Protein AF-A0A6L5ZJD7-F1 (afdb_monomer_lite)

Sequence (108 aa):
MEEAINNAVTHGRASSAFITVDSTSAAGIHIAALDNGRGLPPEVVPGFGLRDIEAVSEEWKLSSGPGHGALLSVTLSYLPSVTEAPIVERAAKWESWFRKVRSPVETS

Foldseek 3Di:
DVVVVVCCVPVQVFPDKDWDWDPPDLWWIKIKIKTLGQADDPDDDDDPVNVVLVVQFPDWDWDQDPNNIIMIMTTGTPDPPPPPDPPVPVVVVVVVVVVVVPDDPPDD

Radius of gyration: 22.51 Å; chains: 1; bounding box: 75×32×32 Å

pLDDT: mean 80.4, std 16.11, range [47.41, 95.88]

Secondary structure (DSSP, 8-state):
-HHHHHHHHHTT--S-EEEEEEEEETTEEEEEEEE-SS---SS----HHHHHHHHH-SEEEEEEPGGG-EEEEEEEE-PPP---S-THHHHHHHHHHHHHHSS-----

Structure (mmCIF, N/CA/C/O backbone):
data_AF-A0A6L5ZJD7-F1
#
_entry.id   AF-A0A6L5ZJD7-F1
#
loop_
_atom_site.group_PDB
_atom_site.id
_atom_site.type_symbol
_atom_site.label_atom_id
_atom_site.label_alt_id
_atom_site.label_comp_id
_atom_site.label_asym_id
_atom_site.label_entity_id
_atom_site.label_seq_id
_atom_site.pdbx_PDB_ins_code
_atom_site.Cartn_x
_atom_site.Cartn_y
_atom_site.Cartn_z
_atom_site.occupancy
_atom_site.B_iso_or_equiv
_atom_site.auth_seq_id
_atom_site.auth_comp_id
_atom_site.auth_asym_id
_atom_site.auth_atom_id
_atom_site.pdbx_PDB_model_num
ATOM 1 N N . MET A 1 1 ? -6.380 3.518 -1.542 1.00 85.25 1 MET A N 1
ATOM 2 C CA . MET A 1 1 ? -5.938 2.279 -2.228 1.00 85.25 1 MET A CA 1
ATOM 3 C C . MET A 1 1 ? -5.840 2.437 -3.732 1.00 85.25 1 MET A C 1
ATOM 5 O O . MET A 1 1 ? -4.850 1.982 -4.281 1.00 85.25 1 MET A O 1
ATOM 9 N N . GLU A 1 2 ? -6.788 3.107 -4.390 1.00 89.00 2 GLU A N 1
ATOM 10 C CA . GLU A 1 2 ? -6.683 3.437 -5.823 1.00 89.00 2 GLU A CA 1
ATOM 11 C C . GLU A 1 2 ? -5.336 4.081 -6.186 1.00 89.00 2 GLU A C 1
ATOM 13 O O . GLU A 1 2 ? -4.641 3.605 -7.076 1.00 89.00 2 GLU A O 1
ATOM 18 N N . GLU A 1 3 ? -4.898 5.068 -5.403 1.00 87.88 3 GLU A N 1
ATOM 19 C CA . GLU A 1 3 ? -3.595 5.713 -5.589 1.00 87.88 3 GLU A CA 1
ATOM 20 C C . GLU A 1 3 ? -2.408 4.737 -5.512 1.00 87.88 3 GLU A C 1
ATOM 22 O O . GLU A 1 3 ? -1.462 4.835 -6.287 1.00 87.88 3 GLU A O 1
ATOM 27 N N . ALA A 1 4 ? -2.455 3.756 -4.607 1.00 87.56 4 ALA A N 1
ATOM 28 C CA . ALA A 1 4 ? -1.393 2.758 -4.484 1.00 87.56 4 ALA A CA 1
ATOM 29 C C . ALA A 1 4 ? -1.303 1.884 -5.745 1.00 87.56 4 ALA A C 1
ATOM 31 O O . ALA A 1 4 ? -0.209 1.602 -6.227 1.00 87.56 4 ALA A O 1
ATOM 32 N N . ILE A 1 5 ? -2.453 1.520 -6.320 1.00 90.44 5 ILE A N 1
ATOM 33 C CA . ILE A 1 5 ? -2.532 0.772 -7.581 1.00 90.44 5 ILE A CA 1
ATOM 34 C C . ILE A 1 5 ? -2.011 1.632 -8.739 1.00 90.44 5 ILE A C 1
ATOM 36 O O . ILE A 1 5 ? -1.196 1.165 -9.535 1.00 90.44 5 ILE A O 1
ATOM 40 N N . ASN A 1 6 ? -2.426 2.899 -8.813 1.00 91.00 6 ASN A N 1
ATOM 41 C CA . ASN A 1 6 ? -1.959 3.827 -9.844 1.00 91.00 6 ASN A CA 1
ATOM 42 C C . ASN A 1 6 ? -0.442 4.019 -9.785 1.00 91.00 6 ASN A C 1
ATOM 44 O O . ASN A 1 6 ? 0.216 4.002 -10.829 1.00 91.00 6 ASN A O 1
ATOM 48 N N . ASN A 1 7 ? 0.123 4.128 -8.582 1.00 89.69 7 ASN A N 1
ATOM 49 C CA . ASN A 1 7 ? 1.563 4.240 -8.380 1.00 89.69 7 ASN A CA 1
ATOM 50 C C . ASN A 1 7 ? 2.300 2.955 -8.774 1.00 89.69 7 ASN A C 1
ATOM 52 O O . ASN A 1 7 ? 3.323 3.027 -9.462 1.00 89.69 7 ASN A O 1
ATOM 56 N N . ALA A 1 8 ? 1.754 1.784 -8.435 1.00 91.56 8 ALA A N 1
ATOM 57 C CA . ALA A 1 8 ? 2.306 0.496 -8.848 1.00 91.56 8 ALA A CA 1
ATOM 58 C C . ALA A 1 8 ? 2.371 0.365 -10.381 1.00 91.56 8 ALA A C 1
ATOM 60 O O . ALA A 1 8 ? 3.411 -0.004 -10.931 1.00 91.56 8 ALA A O 1
ATOM 61 N N . VAL A 1 9 ? 1.296 0.725 -11.091 1.00 92.31 9 VAL A N 1
ATOM 62 C CA . VAL A 1 9 ? 1.238 0.649 -12.562 1.00 92.31 9 VAL A CA 1
ATOM 63 C C . VAL A 1 9 ? 2.131 1.710 -13.210 1.00 92.31 9 VAL A C 1
ATOM 65 O O . VAL A 1 9 ? 2.969 1.391 -14.055 1.00 92.31 9 VAL A O 1
ATOM 68 N N . THR A 1 10 ? 1.981 2.972 -12.807 1.00 90.38 10 THR A N 1
ATOM 69 C CA . THR A 1 10 ? 2.594 4.116 -13.500 1.00 90.38 10 THR A CA 1
ATOM 70 C C . THR A 1 10 ? 4.081 4.241 -13.193 1.00 90.38 10 THR A C 1
ATOM 72 O O . THR A 1 10 ? 4.898 4.417 -14.100 1.00 90.38 10 THR A O 1
ATOM 75 N N . HIS A 1 11 ? 4.451 4.131 -11.917 1.00 88.00 11 HIS A N 1
ATOM 76 C CA . HIS A 1 11 ? 5.827 4.333 -11.462 1.00 88.00 11 HIS A CA 1
ATOM 77 C C . HIS A 1 11 ? 6.558 3.005 -11.286 1.00 88.00 11 HIS A C 1
ATOM 79 O O . HIS A 1 11 ? 7.676 2.841 -11.784 1.00 88.00 11 HIS A O 1
ATOM 85 N N . GLY A 1 12 ? 5.901 2.037 -10.646 1.00 88.31 12 GLY A N 1
ATOM 86 C CA . GLY A 1 12 ? 6.455 0.703 -10.427 1.00 88.31 12 GLY A CA 1
ATOM 87 C C . GLY A 1 12 ? 6.562 -0.129 -11.705 1.00 88.31 12 GLY A C 1
ATOM 88 O O . GLY A 1 12 ? 7.392 -1.034 -11.762 1.00 88.31 12 GLY A O 1
ATOM 89 N N . ARG A 1 13 ? 5.775 0.178 -12.749 1.00 93.88 13 ARG A N 1
ATOM 90 C CA . ARG A 1 13 ? 5.574 -0.695 -13.924 1.00 93.88 13 ARG A CA 1
ATOM 91 C C . ARG A 1 13 ? 5.174 -2.120 -13.527 1.00 93.88 13 ARG A C 1
ATOM 93 O O . ARG A 1 13 ? 5.585 -3.083 -14.174 1.00 93.88 13 ARG A O 1
ATOM 100 N N . ALA A 1 14 ? 4.420 -2.242 -12.440 1.00 94.19 14 ALA A N 1
ATOM 101 C CA . ALA A 1 14 ? 3.916 -3.513 -11.961 1.00 94.19 14 ALA A CA 1
ATOM 102 C C . ALA A 1 14 ? 2.943 -4.114 -12.981 1.00 94.19 14 ALA A C 1
ATOM 104 O O . ALA A 1 14 ? 2.138 -3.406 -13.589 1.00 94.19 14 ALA A O 1
ATOM 105 N N . SER A 1 15 ? 3.003 -5.434 -13.149 1.00 94.69 15 SER A N 1
ATOM 106 C CA . SER A 1 15 ? 2.020 -6.189 -13.935 1.00 94.69 15 SER A CA 1
ATOM 107 C C . SER A 1 15 ? 0.894 -6.747 -13.065 1.00 94.69 15 SER A C 1
ATOM 109 O O . SER A 1 15 ? -0.119 -7.206 -13.584 1.00 94.69 15 SER A O 1
ATOM 111 N N . SER A 1 16 ? 1.089 -6.758 -11.748 1.00 93.44 16 SER A N 1
ATOM 112 C CA . SER A 1 16 ? 0.131 -7.255 -10.768 1.00 93.44 16 SER A CA 1
ATOM 113 C C . SER A 1 16 ? 0.289 -6.521 -9.442 1.00 93.44 16 SER A C 1
ATOM 115 O O . SER A 1 16 ? 1.405 -6.186 -9.044 1.00 93.44 16 SER A O 1
ATOM 117 N N . ALA A 1 17 ? -0.825 -6.351 -8.740 1.00 93.19 17 ALA A N 1
ATOM 118 C CA . ALA A 1 17 ? -0.859 -5.908 -7.357 1.00 93.19 17 ALA A CA 1
ATOM 119 C C . ALA A 1 17 ? -1.792 -6.823 -6.556 1.00 93.19 17 ALA A C 1
ATOM 121 O O . ALA A 1 17 ? -2.836 -7.250 -7.050 1.00 93.19 17 ALA A O 1
ATOM 122 N N . PHE A 1 18 ? -1.404 -7.116 -5.324 1.00 94.31 18 PHE A N 1
ATOM 123 C CA . PHE A 1 18 ? -2.151 -7.897 -4.353 1.00 94.31 18 PHE A CA 1
ATOM 124 C C . PHE A 1 18 ? -2.610 -6.966 -3.246 1.00 94.31 18 PHE A C 1
ATOM 126 O O . PHE A 1 18 ? -1.811 -6.198 -2.711 1.00 94.31 18 PHE A O 1
ATOM 133 N N . ILE A 1 19 ? -3.894 -7.035 -2.913 1.00 94.69 19 ILE A N 1
ATOM 134 C CA . ILE A 1 19 ? -4.476 -6.253 -1.830 1.00 94.69 19 ILE A CA 1
ATOM 135 C C . ILE A 1 19 ? -5.011 -7.220 -0.791 1.00 94.69 19 ILE A C 1
ATOM 137 O O . ILE A 1 19 ? -5.831 -8.081 -1.109 1.00 94.69 19 ILE A O 1
ATOM 141 N N . THR A 1 20 ? -4.567 -7.035 0.444 1.00 94.38 20 THR A N 1
ATOM 142 C CA . THR A 1 20 ? -5.066 -7.765 1.603 1.00 94.38 20 THR A CA 1
ATOM 143 C C . THR A 1 20 ? -5.780 -6.787 2.518 1.00 94.38 20 THR A C 1
ATOM 145 O O . THR A 1 20 ? -5.307 -5.671 2.739 1.00 94.38 20 THR A O 1
ATOM 148 N N . VAL A 1 21 ? -6.935 -7.201 3.028 1.00 93.62 21 VAL A N 1
ATOM 149 C CA . VAL A 1 21 ? -7.695 -6.466 4.035 1.00 93.62 21 VAL A CA 1
ATOM 150 C C . VAL A 1 21 ? -7.953 -7.429 5.178 1.00 93.62 21 VAL A C 1
ATOM 152 O O . VAL A 1 21 ? -8.692 -8.397 5.012 1.00 93.62 21 VAL A O 1
ATOM 155 N N . ASP A 1 22 ? -7.347 -7.148 6.323 1.00 91.50 22 ASP A N 1
ATOM 156 C CA . ASP A 1 22 ? -7.442 -7.964 7.523 1.00 91.50 22 ASP A CA 1
ATOM 157 C C . ASP A 1 22 ? -8.073 -7.147 8.649 1.00 91.50 22 ASP A C 1
ATOM 159 O O . ASP A 1 22 ? -7.615 -6.061 9.001 1.00 91.50 22 ASP A O 1
ATOM 163 N N . SER A 1 23 ? -9.123 -7.680 9.265 1.00 85.81 23 SER A N 1
ATOM 164 C CA . SER A 1 23 ? -9.644 -7.145 10.524 1.00 85.81 23 SER A CA 1
ATOM 165 C C . SER A 1 23 ? -8.749 -7.653 11.655 1.00 85.81 23 SER A C 1
ATOM 167 O O . SER A 1 23 ? -8.982 -8.739 12.184 1.00 85.81 23 SER A O 1
ATOM 169 N N . THR A 1 24 ? -7.703 -6.906 12.011 1.00 65.62 24 THR A N 1
ATOM 170 C CA . THR A 1 24 ? -6.662 -7.389 12.938 1.00 65.62 24 THR A CA 1
ATOM 171 C C . THR A 1 24 ? -7.104 -7.470 14.401 1.00 65.62 24 THR A C 1
ATOM 173 O O . THR A 1 24 ? -6.404 -8.079 15.201 1.00 65.62 24 THR A O 1
ATOM 176 N N . SER A 1 25 ? -8.261 -6.917 14.778 1.00 60.66 25 SER A N 1
ATOM 177 C CA . SER A 1 25 ? -8.952 -7.131 16.064 1.00 60.66 25 SER A CA 1
ATOM 178 C C . SER A 1 25 ? -10.233 -6.279 16.099 1.00 60.66 25 SER A C 1
ATOM 180 O O . SER A 1 25 ? -10.615 -5.690 15.092 1.00 60.66 25 SER A O 1
ATOM 182 N N . ALA A 1 26 ? -10.870 -6.140 17.268 1.00 66.25 26 ALA A N 1
ATOM 183 C CA . ALA A 1 26 ? -11.926 -5.152 17.507 1.00 66.25 26 ALA A CA 1
ATOM 184 C C . ALA A 1 26 ? -11.464 -3.679 17.368 1.00 66.25 26 ALA A C 1
ATOM 186 O O . ALA A 1 26 ? -12.295 -2.785 17.492 1.00 66.25 26 ALA A O 1
ATOM 187 N N . ALA A 1 27 ? -10.169 -3.413 17.149 1.00 71.44 27 ALA A N 1
ATOM 188 C CA . ALA A 1 27 ? -9.599 -2.064 17.147 1.00 71.44 27 ALA A CA 1
ATOM 189 C C . ALA A 1 27 ? -9.525 -1.401 15.759 1.00 71.44 27 ALA A C 1
ATOM 191 O O . ALA A 1 27 ? -9.522 -0.174 15.679 1.00 71.44 27 ALA A O 1
ATOM 192 N N . GLY A 1 28 ? -9.510 -2.167 14.663 1.00 86.31 28 GLY A N 1
ATOM 193 C CA . GLY A 1 28 ? -9.406 -1.565 13.335 1.00 86.31 28 GLY A CA 1
ATOM 194 C C . GLY A 1 28 ? -9.293 -2.536 12.167 1.00 86.31 28 GLY A C 1
ATOM 195 O O . GLY A 1 28 ? -9.447 -3.752 12.304 1.00 86.31 28 GLY A O 1
ATOM 196 N N . ILE A 1 29 ? -9.008 -1.952 11.006 1.00 91.81 29 ILE A N 1
ATOM 197 C CA . ILE A 1 29 ? -8.764 -2.627 9.734 1.00 91.81 29 ILE A CA 1
ATOM 198 C C . ILE A 1 29 ? -7.305 -2.393 9.351 1.00 91.81 29 ILE A C 1
ATOM 200 O O . ILE A 1 29 ? -6.841 -1.254 9.292 1.00 91.81 29 ILE A O 1
ATOM 204 N N . HIS A 1 30 ? -6.598 -3.470 9.037 1.00 92.81 30 HIS A N 1
ATOM 205 C CA . HIS A 1 30 ? -5.308 -3.419 8.375 1.00 92.81 30 HIS A CA 1
ATOM 206 C C . HIS A 1 30 ? -5.490 -3.648 6.876 1.00 92.81 30 HIS A C 1
ATOM 208 O O . HIS A 1 30 ? -6.181 -4.573 6.451 1.00 92.81 30 HIS A O 1
ATOM 214 N N . ILE A 1 31 ? -4.868 -2.802 6.067 1.00 94.31 31 ILE A N 1
ATOM 215 C CA . ILE A 1 31 ? -4.894 -2.881 4.612 1.00 94.31 31 ILE A CA 1
ATOM 216 C C . ILE A 1 31 ? -3.451 -2.910 4.122 1.00 94.31 31 ILE A C 1
ATOM 218 O O . ILE A 1 31 ? -2.660 -2.031 4.458 1.00 94.31 31 ILE A O 1
ATOM 222 N N . ALA A 1 32 ? -3.120 -3.889 3.287 1.00 94.94 32 ALA A N 1
ATOM 223 C CA . ALA A 1 32 ? -1.821 -3.992 2.641 1.00 94.94 32 ALA A CA 1
ATOM 224 C C . ALA A 1 32 ? -1.980 -4.042 1.117 1.00 94.94 32 ALA A C 1
ATOM 226 O O . ALA A 1 32 ? -2.830 -4.767 0.607 1.00 94.94 32 ALA A O 1
ATOM 227 N N . ALA A 1 33 ? -1.154 -3.291 0.388 1.00 95.25 33 ALA A N 1
ATOM 228 C CA . ALA A 1 33 ? -0.972 -3.411 -1.057 1.00 95.25 33 ALA A CA 1
ATOM 229 C C . ALA A 1 33 ? 0.477 -3.781 -1.362 1.00 95.25 33 ALA A C 1
ATOM 231 O O . ALA A 1 33 ? 1.388 -3.031 -1.018 1.00 95.25 33 ALA A O 1
ATOM 232 N N . LEU A 1 34 ? 0.671 -4.912 -2.035 1.00 95.88 34 LEU A N 1
ATOM 233 C CA . LEU A 1 34 ? 1.958 -5.378 -2.539 1.00 95.88 34 LEU A CA 1
ATOM 234 C C . LEU A 1 34 ? 1.918 -5.423 -4.064 1.00 95.88 34 LEU A C 1
ATOM 236 O O . LEU A 1 34 ? 1.039 -6.066 -4.631 1.00 95.88 34 LEU A O 1
ATOM 240 N N . ASP A 1 35 ? 2.889 -4.815 -4.731 1.00 95.81 35 ASP A N 1
ATOM 241 C CA . ASP A 1 35 ? 3.069 -4.959 -6.176 1.00 95.81 35 ASP A CA 1
ATOM 242 C C . ASP A 1 35 ? 4.319 -5.772 -6.536 1.00 95.81 35 ASP A C 1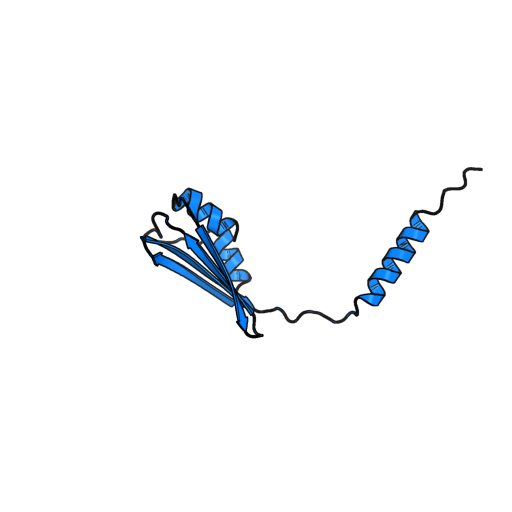
ATOM 244 O O . ASP A 1 35 ? 5.131 -6.110 -5.678 1.00 95.81 35 ASP A O 1
ATOM 248 N N . ASN A 1 36 ? 4.450 -6.127 -7.816 1.00 95.50 36 ASN A N 1
ATOM 249 C CA . ASN A 1 36 ? 5.638 -6.778 -8.378 1.00 95.50 36 ASN A CA 1
ATOM 250 C C . ASN A 1 36 ? 6.447 -5.840 -9.294 1.00 95.50 36 ASN A C 1
ATOM 252 O O . ASN A 1 36 ? 7.063 -6.284 -10.265 1.00 95.50 36 ASN A O 1
ATOM 256 N N . GLY A 1 37 ? 6.362 -4.533 -9.048 1.00 94.81 37 GLY A N 1
ATOM 257 C CA . GLY A 1 37 ? 7.039 -3.519 -9.835 1.00 94.81 37 GLY A CA 1
ATOM 258 C C . GLY A 1 37 ? 8.539 -3.448 -9.559 1.00 94.81 37 GLY A C 1
ATOM 259 O O . GLY A 1 37 ? 9.167 -4.348 -9.012 1.00 94.81 37 GLY A O 1
ATOM 260 N N . ARG A 1 38 ? 9.125 -2.321 -9.953 1.00 93.50 38 ARG A N 1
ATOM 261 C CA . ARG A 1 38 ? 10.552 -2.000 -9.787 1.00 93.50 38 ARG A CA 1
ATOM 262 C C . ARG A 1 38 ? 10.938 -1.599 -8.365 1.00 93.50 38 ARG A C 1
ATOM 264 O O . ARG A 1 38 ? 12.123 -1.402 -8.105 1.00 93.50 38 ARG A O 1
ATOM 271 N N . GLY A 1 39 ? 9.946 -1.430 -7.498 1.00 91.44 39 GLY A N 1
ATOM 272 C CA . GLY A 1 39 ? 10.144 -1.098 -6.097 1.00 91.44 39 GLY A CA 1
ATOM 273 C C . GLY A 1 39 ? 10.245 0.383 -5.837 1.00 91.44 39 GLY A C 1
ATOM 274 O O . GLY A 1 39 ? 9.866 1.218 -6.662 1.00 91.44 39 GLY A O 1
ATOM 275 N N . LEU A 1 40 ? 10.729 0.697 -4.640 1.00 91.31 40 LEU A N 1
ATOM 276 C CA . LEU A 1 40 ? 10.834 2.068 -4.179 1.00 91.31 40 LEU A CA 1
ATOM 277 C C . LEU A 1 40 ? 12.108 2.731 -4.714 1.00 91.31 40 LEU A C 1
ATOM 279 O O . LEU A 1 40 ? 13.172 2.107 -4.715 1.00 91.31 40 LEU A O 1
ATOM 283 N N . PRO A 1 41 ? 12.029 4.004 -5.133 1.00 88.56 41 PRO A N 1
ATOM 284 C CA . PRO A 1 41 ? 13.222 4.791 -5.391 1.00 88.56 41 PRO A CA 1
ATOM 285 C C . PRO A 1 41 ? 14.045 4.978 -4.100 1.00 88.56 41 PRO A C 1
ATOM 287 O O . PRO A 1 41 ? 13.505 4.838 -3.000 1.00 88.56 41 PRO A O 1
ATOM 290 N N . PRO A 1 42 ? 15.338 5.345 -4.212 1.00 86.19 42 PRO A N 1
ATOM 291 C CA . PRO A 1 42 ? 16.204 5.598 -3.055 1.00 86.19 42 PRO A CA 1
ATOM 292 C C . PRO A 1 42 ? 15.657 6.671 -2.109 1.00 86.19 42 PRO A C 1
ATOM 294 O O . PRO A 1 42 ? 15.899 6.623 -0.907 1.00 86.19 42 PRO A O 1
ATOM 297 N N . GLU A 1 43 ? 14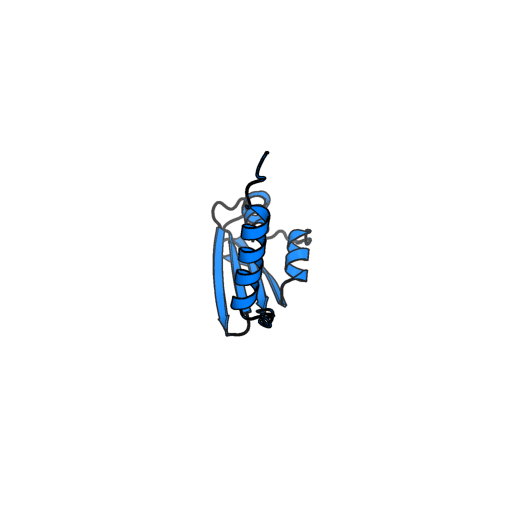.917 7.629 -2.663 1.00 87.50 43 GLU A N 1
ATOM 298 C CA . GLU A 1 43 ? 14.247 8.687 -1.928 1.00 87.50 43 GLU A CA 1
ATOM 299 C C . GLU A 1 43 ? 12.768 8.693 -2.308 1.00 87.50 43 GLU A C 1
ATOM 301 O O . GLU A 1 43 ? 12.407 8.844 -3.478 1.00 87.50 43 GLU A O 1
ATOM 306 N N . VAL A 1 44 ? 11.911 8.504 -1.307 1.00 85.69 44 VAL A N 1
ATOM 307 C CA . VAL A 1 44 ? 10.461 8.591 -1.462 1.00 85.69 44 VAL A CA 1
ATOM 308 C C . VAL A 1 44 ? 10.020 9.960 -0.971 1.00 85.69 44 VAL A C 1
ATOM 310 O O . VAL A 1 44 ? 10.142 10.265 0.213 1.00 85.69 44 VAL A O 1
ATOM 313 N N . VAL A 1 45 ? 9.458 10.764 -1.870 1.00 86.81 45 VAL A N 1
ATOM 314 C CA . VAL A 1 45 ? 8.817 12.033 -1.512 1.00 86.81 45 VAL A CA 1
ATOM 315 C C . VAL A 1 45 ? 7.303 11.812 -1.437 1.00 86.81 45 VAL A C 1
ATOM 317 O O . VAL A 1 45 ? 6.703 11.459 -2.455 1.00 86.81 45 VAL A O 1
ATOM 320 N N . PRO A 1 46 ? 6.658 12.012 -0.271 1.00 84.31 46 PRO A N 1
ATOM 321 C CA . PRO A 1 46 ? 5.218 11.824 -0.139 1.00 84.31 46 PRO A CA 1
ATOM 322 C C . PRO A 1 46 ? 4.421 12.801 -1.014 1.00 84.31 46 PRO A C 1
ATOM 324 O O . PRO A 1 46 ? 4.409 14.016 -0.775 1.00 84.31 46 PRO A O 1
ATOM 327 N N . GLY A 1 47 ? 3.734 12.253 -2.020 1.00 87.25 47 GLY A N 1
ATOM 328 C CA . GLY A 1 47 ? 2.712 12.960 -2.792 1.00 87.25 47 GLY A CA 1
ATOM 329 C C . GLY A 1 47 ? 1.421 13.163 -1.993 1.00 87.25 47 GLY A C 1
ATOM 330 O O . GLY A 1 47 ? 1.299 12.695 -0.861 1.00 87.25 47 GLY A O 1
ATOM 331 N N . PHE A 1 48 ? 0.436 13.840 -2.590 1.00 86.38 48 PHE A N 1
ATOM 332 C CA . PHE A 1 48 ? -0.845 14.130 -1.929 1.00 86.38 48 PHE A CA 1
ATOM 333 C C . PHE A 1 48 ? -1.539 12.872 -1.399 1.00 86.38 48 PHE A C 1
ATOM 335 O O . PHE A 1 48 ? -1.932 12.854 -0.240 1.00 86.38 48 PHE A O 1
ATOM 342 N N . GLY A 1 49 ? -1.583 11.786 -2.175 1.00 88.19 49 GLY A N 1
ATOM 343 C CA . GLY A 1 49 ? -2.258 10.569 -1.725 1.00 88.19 49 GLY A CA 1
ATOM 344 C C . GLY A 1 49 ? -1.601 9.880 -0.522 1.00 88.19 49 GLY A C 1
ATOM 345 O O . GLY A 1 49 ? -2.305 9.293 0.294 1.00 88.19 49 GLY A O 1
ATOM 346 N N . LEU A 1 50 ? -0.276 9.986 -0.353 1.00 89.06 50 LEU A N 1
ATOM 347 C CA . LEU A 1 50 ? 0.394 9.489 0.859 1.00 89.06 50 LEU A CA 1
ATOM 348 C C . LEU A 1 50 ? 0.117 10.388 2.071 1.00 89.06 50 LEU A C 1
ATOM 350 O O . LEU A 1 50 ? -0.004 9.875 3.177 1.00 89.06 50 LEU A O 1
ATOM 354 N N . ARG A 1 51 ? -0.049 11.700 1.864 1.00 91.31 51 ARG A N 1
ATOM 355 C CA . ARG A 1 51 ? -0.452 12.635 2.930 1.00 91.31 51 ARG A CA 1
ATOM 356 C C . ARG A 1 51 ? -1.897 12.413 3.369 1.00 91.31 51 ARG A C 1
ATOM 358 O O . ARG A 1 51 ? -2.191 12.517 4.552 1.00 91.31 51 ARG A O 1
ATOM 365 N N . ASP A 1 52 ? -2.786 12.078 2.437 1.00 91.00 52 ASP A N 1
ATOM 366 C CA . ASP A 1 52 ? -4.169 11.728 2.768 1.00 91.00 52 ASP A CA 1
ATOM 367 C C . ASP A 1 52 ? -4.221 10.442 3.597 1.00 91.00 52 ASP A C 1
ATOM 369 O O . ASP A 1 52 ? -4.946 10.384 4.585 1.00 91.00 52 ASP A O 1
ATOM 373 N N . ILE A 1 53 ? -3.416 9.432 3.234 1.00 91.19 53 ILE A N 1
ATOM 374 C CA . ILE A 1 53 ? -3.254 8.209 4.034 1.00 91.19 53 ILE A CA 1
ATOM 375 C C . ILE A 1 53 ? -2.752 8.564 5.434 1.00 91.19 53 ILE A C 1
ATOM 377 O O . ILE A 1 53 ? -3.378 8.160 6.407 1.00 91.19 53 ILE A O 1
ATOM 381 N N . GLU A 1 54 ? -1.687 9.361 5.532 1.00 92.00 54 GLU A N 1
ATOM 382 C CA . GLU A 1 54 ? -1.126 9.816 6.807 1.00 92.00 54 GLU A CA 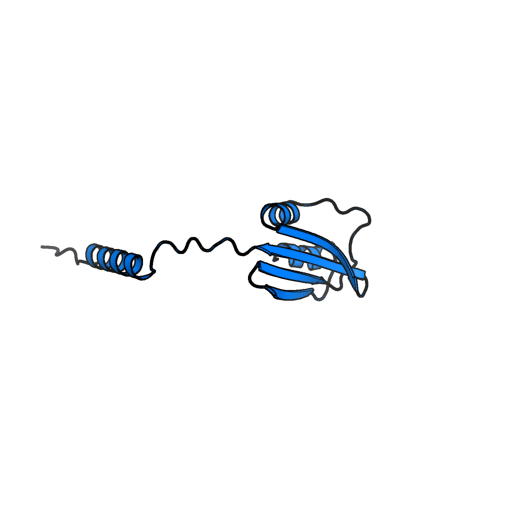1
ATOM 383 C C . GLU A 1 54 ? -2.161 10.529 7.686 1.00 92.00 54 GLU A C 1
ATOM 385 O O . GLU A 1 54 ? -2.205 10.299 8.890 1.00 92.00 54 GLU A O 1
ATOM 390 N N . ALA A 1 55 ? -3.033 11.345 7.090 1.00 90.75 55 ALA A N 1
ATOM 391 C CA . ALA A 1 55 ? -4.048 12.098 7.817 1.00 90.75 55 ALA A CA 1
ATOM 392 C C . ALA A 1 55 ? -5.189 11.235 8.384 1.00 90.75 55 ALA A C 1
ATOM 394 O O . ALA A 1 55 ? -5.835 11.647 9.348 1.00 90.75 55 ALA A O 1
ATOM 395 N N . VAL A 1 56 ? -5.477 10.076 7.780 1.00 89.56 56 VAL A N 1
ATOM 396 C CA . VAL A 1 56 ? -6.619 9.221 8.166 1.00 89.56 56 VAL A CA 1
ATOM 397 C C . VAL A 1 56 ? -6.213 7.911 8.833 1.00 89.56 56 VAL A C 1
ATOM 399 O O . VAL A 1 56 ? -7.060 7.244 9.427 1.00 89.56 56 VAL A O 1
ATOM 402 N N . SER A 1 57 ? -4.949 7.512 8.707 1.00 90.94 57 SER A N 1
ATOM 403 C CA . SER A 1 57 ? -4.427 6.285 9.300 1.00 90.94 57 SER A CA 1
ATOM 404 C C . SER A 1 57 ? -3.935 6.504 10.721 1.00 90.94 57 SER A C 1
ATOM 406 O O . SER A 1 57 ? -3.366 7.545 11.032 1.00 90.94 57 SER A O 1
ATOM 408 N N . GLU A 1 58 ? -4.084 5.483 11.557 1.00 91.31 58 GLU A N 1
ATOM 409 C CA . GLU A 1 58 ? -3.390 5.419 12.845 1.00 91.31 58 GLU A CA 1
ATOM 410 C C . GLU A 1 58 ? -1.899 5.137 12.635 1.00 91.31 58 GLU A C 1
ATOM 412 O O . GLU A 1 58 ? -1.035 5.749 13.258 1.00 91.31 58 GLU A O 1
ATOM 417 N N . GLU A 1 59 ? -1.606 4.232 11.703 1.00 91.88 59 GLU A N 1
ATOM 418 C CA . GLU A 1 59 ? -0.256 3.880 11.298 1.00 91.88 59 GLU A CA 1
ATOM 419 C C . GLU A 1 59 ? -0.240 3.613 9.796 1.00 91.88 59 GLU A C 1
ATOM 421 O O . GLU A 1 59 ? -1.145 2.978 9.249 1.00 91.88 59 GLU A O 1
ATOM 426 N N . TRP A 1 60 ? 0.819 4.043 9.121 1.00 94.19 60 TRP A N 1
ATOM 427 C CA . TRP A 1 60 ? 1.094 3.608 7.762 1.00 94.19 60 TRP A CA 1
ATOM 428 C C . TRP A 1 60 ? 2.592 3.424 7.547 1.00 94.19 60 TRP A C 1
ATOM 430 O O . TRP A 1 60 ? 3.430 4.024 8.222 1.00 94.19 60 TRP A O 1
ATOM 440 N N . LYS A 1 61 ? 2.933 2.568 6.585 1.00 94.81 61 LYS A N 1
ATOM 441 C CA . LYS A 1 61 ? 4.312 2.267 6.221 1.00 94.81 61 LYS A CA 1
ATOM 442 C C . LYS A 1 61 ? 4.419 1.940 4.744 1.00 94.81 61 LYS A C 1
ATOM 444 O O . LYS A 1 61 ? 3.626 1.169 4.213 1.00 94.81 61 LYS A O 1
ATOM 449 N N . LEU A 1 62 ? 5.455 2.469 4.106 1.00 94.38 62 LEU A N 1
ATOM 450 C CA . LEU A 1 62 ? 5.859 2.093 2.759 1.00 94.38 62 LEU A CA 1
ATOM 451 C C . LEU A 1 62 ? 7.255 1.464 2.814 1.00 94.38 62 LEU A C 1
ATOM 453 O O . LEU A 1 62 ? 8.187 2.043 3.371 1.00 94.38 62 LEU A O 1
ATOM 457 N N . SER A 1 63 ? 7.400 0.260 2.267 1.00 93.81 63 SER A N 1
ATOM 458 C CA . SER A 1 63 ? 8.665 -0.484 2.252 1.00 93.81 63 SER A CA 1
ATOM 459 C C . SER A 1 63 ? 8.843 -1.283 0.964 1.00 93.81 63 SER A C 1
ATOM 461 O O . SER A 1 63 ? 7.905 -1.440 0.190 1.00 93.81 63 SER A O 1
ATOM 463 N N . SER A 1 64 ? 10.048 -1.796 0.716 1.00 92.69 64 SER A N 1
ATOM 464 C CA . SER A 1 64 ? 10.263 -2.745 -0.383 1.00 92.69 64 SER A CA 1
ATOM 465 C C . SER A 1 64 ? 9.567 -4.073 -0.081 1.00 92.69 64 SER A C 1
ATOM 467 O O . SER A 1 64 ? 9.693 -4.608 1.020 1.00 92.69 64 SER A O 1
ATOM 469 N N . GLY A 1 65 ? 8.834 -4.592 -1.060 1.00 85.94 65 GLY A N 1
ATOM 470 C CA . GLY A 1 65 ? 8.191 -5.898 -1.018 1.00 85.94 65 GLY A CA 1
ATOM 471 C C . GLY A 1 65 ? 9.074 -7.014 -1.596 1.00 85.94 65 GLY A C 1
ATOM 472 O O . GLY A 1 65 ? 10.140 -6.750 -2.167 1.00 85.94 65 GLY A O 1
ATOM 473 N N . PRO A 1 66 ? 8.647 -8.283 -1.473 1.00 79.88 66 PRO A N 1
ATOM 474 C CA . PRO A 1 66 ? 9.300 -9.411 -2.132 1.00 79.88 66 PRO A CA 1
ATOM 475 C C . PRO A 1 66 ? 9.452 -9.189 -3.644 1.00 79.88 66 PRO A C 1
ATOM 477 O O . PRO A 1 66 ? 8.585 -8.601 -4.285 1.00 79.88 66 PRO A O 1
ATOM 480 N N . GLY A 1 67 ? 10.553 -9.671 -4.227 1.00 81.94 67 GLY A N 1
ATOM 481 C CA . GLY A 1 67 ? 10.771 -9.573 -5.676 1.00 81.94 67 GLY A CA 1
ATOM 482 C C . GLY A 1 67 ? 11.018 -8.153 -6.197 1.00 81.94 67 GLY A C 1
ATOM 483 O O . GLY A 1 67 ? 10.804 -7.911 -7.377 1.00 81.94 67 GLY A O 1
ATOM 484 N N . HIS A 1 68 ? 11.478 -7.242 -5.331 1.00 84.31 68 HIS A N 1
ATOM 485 C CA . HIS A 1 68 ? 11.735 -5.827 -5.629 1.00 84.31 68 HIS A CA 1
ATOM 486 C C . HIS A 1 68 ? 10.489 -4.967 -5.839 1.00 84.31 68 HIS A C 1
ATOM 488 O O . HIS A 1 68 ? 10.648 -3.848 -6.289 1.00 84.31 68 HIS A O 1
ATOM 494 N N . GLY A 1 69 ? 9.284 -5.422 -5.492 1.00 92.69 69 GLY A N 1
ATOM 495 C CA . GLY A 1 69 ? 8.088 -4.577 -5.535 1.00 92.69 69 GLY A CA 1
ATOM 496 C C . GLY A 1 69 ? 8.012 -3.548 -4.403 1.00 92.69 69 GLY A C 1
ATOM 497 O O . GLY A 1 69 ? 8.938 -3.412 -3.595 1.00 92.69 69 GLY A O 1
ATOM 498 N N . ALA A 1 70 ? 6.896 -2.828 -4.310 1.00 95.06 70 ALA A N 1
ATOM 499 C CA . ALA A 1 70 ? 6.584 -1.982 -3.156 1.00 95.06 70 ALA A CA 1
ATOM 500 C C . ALA A 1 70 ? 5.459 -2.585 -2.302 1.00 95.06 70 ALA A C 1
ATOM 502 O O . ALA A 1 70 ? 4.534 -3.211 -2.813 1.00 95.06 70 ALA A O 1
ATOM 503 N N . LEU A 1 71 ? 5.558 -2.390 -0.986 1.00 95.56 71 LEU A N 1
ATOM 504 C CA . LEU A 1 71 ? 4.556 -2.758 0.008 1.00 95.56 71 LEU A CA 1
ATOM 505 C C . LEU A 1 71 ? 4.096 -1.502 0.745 1.00 95.56 71 LEU A C 1
ATOM 507 O O . LEU A 1 71 ? 4.882 -0.901 1.481 1.00 95.56 71 LEU A O 1
ATOM 511 N N . LEU A 1 72 ? 2.826 -1.147 0.576 1.00 95.62 72 LEU A N 1
ATOM 512 C CA . LEU A 1 72 ? 2.127 -0.151 1.380 1.00 95.62 72 LEU A CA 1
ATOM 513 C C . LEU A 1 72 ? 1.262 -0.870 2.419 1.00 95.62 72 LEU A C 1
ATOM 515 O O . LEU A 1 72 ? 0.363 -1.618 2.048 1.00 95.62 72 LEU A O 1
ATOM 519 N N . SER A 1 73 ? 1.497 -0.600 3.696 1.00 95.12 73 SER A N 1
ATOM 520 C CA . SER A 1 73 ? 0.692 -1.073 4.823 1.00 95.12 73 SER A CA 1
ATOM 521 C C . SER A 1 73 ? 0.018 0.111 5.505 1.00 95.12 73 SER A C 1
ATOM 523 O O . SER A 1 73 ? 0.666 1.124 5.756 1.00 95.12 73 SER A O 1
ATOM 525 N N . VAL A 1 74 ? -1.270 -0.017 5.811 1.00 94.75 74 VAL A N 1
ATOM 526 C CA . VAL A 1 74 ? -2.092 1.022 6.442 1.00 94.75 74 VAL A CA 1
ATOM 527 C C . VAL A 1 74 ? -2.961 0.385 7.517 1.00 94.75 74 VAL A C 1
ATOM 529 O O . VAL A 1 74 ? -3.629 -0.615 7.268 1.00 94.75 74 VAL A O 1
ATOM 532 N N . THR A 1 75 ? -2.988 0.989 8.695 1.00 92.94 75 THR A N 1
ATOM 533 C CA . THR A 1 75 ? -3.874 0.626 9.799 1.00 92.94 75 THR A CA 1
ATOM 534 C C . THR A 1 75 ? -4.860 1.763 10.022 1.00 92.94 75 THR A C 1
ATOM 536 O O . THR A 1 75 ? -4.475 2.910 10.253 1.00 92.94 75 THR A O 1
ATOM 539 N N . LEU A 1 76 ? -6.147 1.441 9.926 1.00 91.19 76 LEU A N 1
ATOM 540 C CA . LEU A 1 76 ? -7.255 2.353 10.180 1.00 91.19 76 LEU A CA 1
ATOM 541 C C . LEU A 1 76 ? -7.962 1.898 11.453 1.00 91.19 76 LEU A C 1
ATOM 543 O O . LEU A 1 76 ? -8.437 0.762 11.508 1.00 91.19 76 LEU A O 1
ATOM 547 N N . SER A 1 77 ? -8.079 2.763 12.456 1.00 87.94 77 SER A N 1
ATOM 548 C CA . SER A 1 77 ? -8.899 2.446 13.624 1.00 87.94 77 SER A CA 1
ATOM 549 C C . SER A 1 77 ? -10.376 2.441 13.227 1.00 87.94 77 SER A C 1
ATOM 551 O O . SER A 1 77 ? -10.815 3.241 12.390 1.00 87.94 77 SER A O 1
ATOM 553 N N . TYR A 1 78 ? -11.182 1.584 13.857 1.00 80.56 78 TYR A N 1
ATOM 554 C CA . TYR A 1 78 ? -12.624 1.797 13.811 1.00 80.56 78 TYR A CA 1
ATOM 555 C C . TYR A 1 78 ? -12.894 3.107 14.543 1.00 80.56 78 TYR A C 1
ATOM 557 O O . TYR A 1 78 ? -12.755 3.182 15.764 1.00 80.56 78 TYR A O 1
ATOM 565 N N . LEU A 1 79 ? -13.278 4.157 13.813 1.00 67.62 79 LEU A N 1
ATOM 566 C CA . LEU A 1 79 ? -13.942 5.275 14.468 1.00 67.62 79 LEU A CA 1
ATOM 567 C C . LEU A 1 79 ? -15.108 4.668 15.252 1.00 67.62 79 LEU A C 1
ATOM 569 O O . LEU A 1 79 ? -15.833 3.849 14.670 1.00 67.62 79 LEU A O 1
ATOM 573 N N . PRO A 1 80 ? -15.290 5.008 16.544 1.00 56.34 80 PRO A N 1
ATOM 574 C CA . PRO A 1 80 ? -16.472 4.570 17.258 1.00 56.34 80 PRO A CA 1
ATOM 575 C C . PRO A 1 80 ? -17.642 4.983 16.385 1.00 56.34 80 PRO A C 1
ATOM 577 O O . PRO A 1 80 ? -17.774 6.159 16.026 1.00 56.34 80 PRO A O 1
ATOM 580 N N . SER A 1 81 ? -18.426 4.001 15.943 1.00 52.72 81 SER A N 1
ATOM 581 C CA . SER A 1 81 ? -19.628 4.303 15.199 1.00 52.72 81 SER A CA 1
ATOM 582 C C . SER A 1 81 ? -20.383 5.299 16.062 1.00 52.72 81 SER A C 1
ATOM 584 O O . SER A 1 81 ? -20.694 5.010 17.219 1.00 52.72 81 SER A O 1
ATOM 586 N N . VAL A 1 82 ? -20.646 6.495 15.534 1.00 51.75 82 VAL A N 1
ATOM 587 C CA . VAL A 1 82 ? -21.651 7.383 16.114 1.00 51.75 82 VAL A CA 1
ATOM 588 C C . VAL A 1 82 ? -22.992 6.698 15.852 1.00 51.75 82 VAL A C 1
ATOM 590 O O . VAL A 1 82 ? -23.777 7.081 14.993 1.00 51.75 82 VAL A O 1
ATOM 593 N N . THR A 1 83 ? -23.219 5.586 16.541 1.00 50.09 83 THR A N 1
ATOM 594 C CA . THR A 1 83 ? -24.481 4.873 16.646 1.00 50.09 83 THR A CA 1
ATOM 595 C C . THR A 1 83 ? -25.215 5.458 17.840 1.00 50.09 83 THR A C 1
ATOM 597 O O . THR A 1 83 ? -25.520 4.770 18.802 1.00 50.09 83 THR A O 1
ATOM 600 N N . GLU A 1 84 ? -25.516 6.751 17.753 1.00 49.88 84 GLU A N 1
ATOM 601 C CA . GLU A 1 84 ? -26.635 7.361 18.467 1.00 49.88 84 GLU A CA 1
ATOM 602 C C . GLU A 1 84 ? -27.599 7.961 17.442 1.00 49.88 84 GLU A C 1
ATOM 604 O O . GLU A 1 84 ? -27.772 9.166 17.306 1.00 49.88 84 GLU A O 1
ATOM 609 N N . ALA A 1 85 ? -28.214 7.077 16.663 1.00 47.50 85 ALA A N 1
ATOM 610 C CA . ALA A 1 85 ? -29.640 7.157 16.375 1.00 47.50 85 ALA A CA 1
ATOM 611 C C . ALA A 1 85 ? -30.091 5.775 15.884 1.00 47.50 85 ALA A C 1
ATOM 613 O O . ALA A 1 85 ? -29.498 5.249 14.935 1.00 47.50 85 ALA A O 1
ATOM 614 N N . PRO A 1 86 ? -31.122 5.160 16.488 1.00 47.41 86 PRO A N 1
ATOM 615 C CA . PRO A 1 86 ? -31.686 3.937 15.949 1.00 47.41 86 PRO A CA 1
ATOM 616 C C . PRO A 1 86 ? -32.167 4.215 14.520 1.00 47.41 86 PRO A C 1
ATOM 618 O O . PRO A 1 86 ? -32.887 5.179 14.255 1.00 47.41 86 PRO A O 1
ATOM 621 N N . ILE A 1 87 ? -31.770 3.338 13.597 1.00 56.03 87 ILE A N 1
ATOM 622 C CA . ILE A 1 87 ? -32.067 3.354 12.150 1.00 56.03 87 ILE A CA 1
ATOM 623 C C . ILE A 1 87 ? -33.576 3.527 11.848 1.00 56.03 87 ILE A C 1
ATOM 625 O O . ILE A 1 87 ? -33.963 3.925 10.750 1.00 56.03 87 ILE A O 1
ATOM 629 N N . VAL A 1 88 ? -34.436 3.308 12.841 1.00 55.31 88 VAL A N 1
ATOM 630 C CA . VAL A 1 88 ? -35.895 3.307 12.734 1.00 55.31 88 VAL A CA 1
ATOM 631 C C . VAL A 1 88 ? -36.504 4.711 12.552 1.00 55.31 88 VAL A C 1
ATOM 633 O O . VAL A 1 88 ? -37.501 4.841 11.845 1.00 55.31 88 VAL A O 1
ATOM 636 N N . GLU A 1 89 ? -35.913 5.790 13.084 1.00 50.47 89 GLU A N 1
ATOM 637 C CA . GLU A 1 89 ? -36.538 7.130 12.976 1.00 50.47 89 GLU A CA 1
ATOM 638 C C . GLU A 1 89 ? -36.316 7.822 11.622 1.00 50.47 89 GLU A C 1
ATOM 640 O O . GLU A 1 89 ? -37.165 8.590 11.156 1.00 50.47 89 GLU A O 1
ATOM 645 N N . ARG A 1 90 ? -35.191 7.552 10.945 1.00 51.25 90 ARG A N 1
ATOM 646 C CA . ARG A 1 90 ? -34.890 8.209 9.662 1.00 51.25 90 ARG A CA 1
ATOM 647 C C . ARG A 1 90 ? -35.740 7.664 8.516 1.00 51.25 90 ARG A C 1
ATOM 649 O O . ARG A 1 90 ? -36.160 8.455 7.675 1.00 51.25 90 ARG A O 1
ATOM 656 N N . ALA A 1 91 ? -36.065 6.371 8.513 1.00 54.12 91 ALA A N 1
ATOM 657 C CA . ALA A 1 91 ? -36.932 5.779 7.491 1.00 54.12 91 ALA A CA 1
ATOM 658 C C . ALA A 1 91 ? -38.351 6.381 7.518 1.00 54.12 91 ALA A C 1
ATOM 660 O O . ALA A 1 91 ? -38.861 6.806 6.481 1.00 54.12 91 ALA A O 1
ATOM 661 N N . ALA A 1 92 ? -38.943 6.540 8.708 1.00 59.25 92 ALA A N 1
ATOM 662 C CA . ALA A 1 92 ? -40.285 7.110 8.862 1.00 59.25 92 ALA A CA 1
ATOM 663 C C . ALA A 1 92 ? -40.369 8.578 8.398 1.00 59.25 92 ALA A C 1
ATOM 665 O O . ALA A 1 92 ? -41.353 9.002 7.784 1.00 59.25 92 ALA A O 1
ATOM 666 N N . LYS A 1 93 ? -39.312 9.364 8.648 1.00 58.12 93 LYS A N 1
ATOM 667 C CA . LYS A 1 93 ? -39.252 10.774 8.234 1.00 58.12 93 LYS A CA 1
ATOM 668 C C . LYS A 1 93 ? -39.110 10.924 6.714 1.00 58.12 93 LYS A C 1
ATOM 670 O O . LYS A 1 93 ? -39.711 11.828 6.133 1.00 58.12 93 LYS A O 1
ATOM 675 N N . TRP A 1 94 ? -38.367 10.021 6.075 1.00 56.41 94 TRP A N 1
ATOM 676 C CA . TRP A 1 94 ? -38.201 9.983 4.620 1.00 56.41 94 TRP A CA 1
ATOM 677 C C . TRP A 1 94 ? -39.470 9.513 3.889 1.00 56.41 94 TRP A C 1
ATOM 679 O O . TRP A 1 94 ? -39.865 10.144 2.909 1.00 56.41 94 TRP A O 1
ATOM 689 N N . GLU A 1 95 ? -40.170 8.484 4.382 1.00 59.16 95 GLU A N 1
ATOM 690 C CA . GLU A 1 95 ? -41.454 8.051 3.798 1.00 59.16 95 GLU A CA 1
ATOM 691 C C . GLU A 1 95 ? -42.550 9.123 3.909 1.00 59.16 95 GLU A C 1
ATOM 693 O O . GLU A 1 95 ? -43.306 9.347 2.959 1.00 59.16 95 GLU A O 1
ATOM 698 N N . SER A 1 96 ? -42.612 9.827 5.045 1.00 67.00 96 SER A N 1
ATOM 699 C CA . SER A 1 96 ? -43.540 10.948 5.256 1.00 67.00 96 SER A CA 1
ATOM 700 C C . SER A 1 96 ? -43.290 12.096 4.271 1.00 67.00 96 SER A C 1
ATOM 702 O O . SER A 1 96 ? -44.229 12.625 3.668 1.00 67.00 96 SER A O 1
ATOM 704 N N . TRP A 1 97 ? -42.018 12.436 4.032 1.00 62.91 97 TRP A N 1
ATOM 705 C CA . TRP A 1 97 ? -41.643 13.445 3.042 1.00 62.91 97 TRP A CA 1
ATOM 706 C C . TRP A 1 97 ? -42.039 13.018 1.622 1.00 62.91 97 TRP A C 1
ATOM 708 O O . TRP A 1 97 ? -42.724 13.774 0.934 1.00 62.91 97 TRP A O 1
ATOM 718 N N . PHE A 1 98 ? -41.726 11.785 1.205 1.00 60.00 98 PHE A N 1
ATOM 719 C CA . PHE A 1 98 ? -42.092 11.293 -0.129 1.00 60.00 98 PHE A CA 1
ATOM 720 C C . PHE A 1 98 ? -43.604 11.249 -0.376 1.00 60.00 98 PHE A C 1
ATOM 722 O O . PHE A 1 98 ? -44.041 11.592 -1.476 1.00 60.00 98 PHE A O 1
ATOM 729 N N . ARG A 1 99 ? -44.418 10.884 0.627 1.00 65.00 99 ARG A N 1
ATOM 730 C CA . ARG A 1 99 ? -45.887 10.955 0.509 1.00 65.00 99 ARG A CA 1
ATOM 731 C C . ARG A 1 99 ? -46.378 12.385 0.314 1.00 65.00 99 ARG A C 1
ATOM 733 O O . ARG A 1 99 ? -47.262 12.609 -0.503 1.00 65.00 99 ARG A O 1
ATOM 740 N 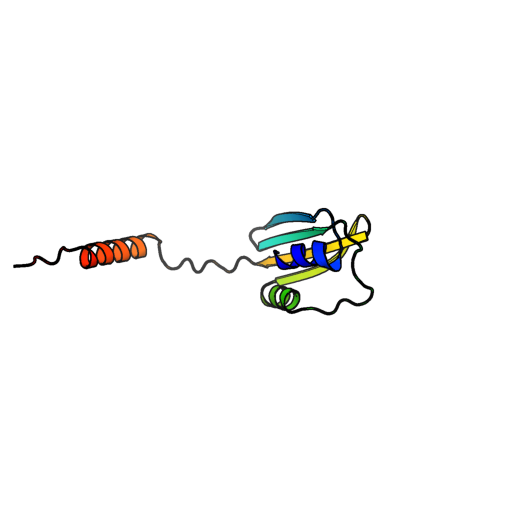N . LYS A 1 100 ? -45.782 13.351 1.017 1.00 64.38 100 LYS A N 1
ATOM 741 C CA . LYS A 1 100 ? -46.152 14.768 0.904 1.00 64.38 100 LYS A CA 1
ATOM 742 C C . LYS A 1 100 ? -45.770 15.372 -0.452 1.00 64.38 100 LYS A C 1
ATOM 744 O O . LYS A 1 100 ? -46.483 16.239 -0.943 1.00 64.38 100 LYS A O 1
ATOM 749 N N . VAL A 1 101 ? -44.675 14.911 -1.061 1.00 64.62 101 VAL A N 1
ATOM 750 C CA . VAL A 1 101 ? -44.177 15.436 -2.349 1.00 64.62 101 VAL A CA 1
ATOM 751 C C . VAL A 1 101 ? -44.853 14.756 -3.555 1.00 64.62 101 VAL A C 1
ATOM 753 O O . VAL A 1 101 ? -44.871 15.325 -4.640 1.00 64.62 101 VAL A O 1
ATOM 756 N N . ARG A 1 102 ? -45.438 13.559 -3.384 1.00 59.41 102 ARG A N 1
ATOM 757 C CA . ARG A 1 102 ? -46.150 12.817 -4.448 1.00 59.41 102 ARG A CA 1
ATOM 758 C C . ARG A 1 102 ? -47.673 12.987 -4.460 1.00 59.41 102 ARG A C 1
ATOM 760 O O . ARG A 1 102 ? -48.320 12.320 -5.266 1.00 59.41 102 ARG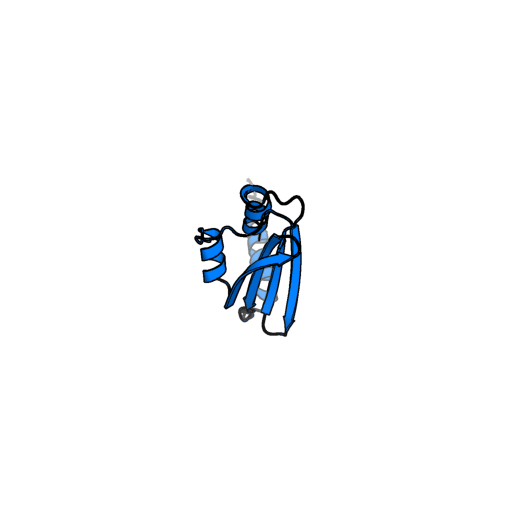 A O 1
ATOM 767 N N . SER A 1 103 ? -48.263 13.841 -3.620 1.00 55.12 103 SER A N 1
ATOM 768 C CA . SER A 1 103 ? -49.683 14.171 -3.800 1.00 55.12 103 SER A CA 1
ATOM 769 C C . SER A 1 103 ? -49.877 14.800 -5.185 1.00 55.12 103 SER A C 1
ATOM 771 O O . SER A 1 103 ? -49.182 15.773 -5.492 1.00 55.12 103 SER A O 1
ATOM 773 N N . PRO A 1 104 ? -50.772 14.262 -6.033 1.00 51.47 104 PRO A N 1
ATOM 774 C CA . PRO A 1 104 ? -51.057 14.859 -7.325 1.00 51.47 104 PRO A CA 1
ATOM 775 C C . PRO A 1 104 ? -51.571 16.279 -7.099 1.00 51.47 104 PRO A C 1
ATOM 777 O O . PRO A 1 104 ? -52.425 16.504 -6.243 1.00 51.47 104 PRO A O 1
ATOM 780 N N . VAL A 1 105 ? -51.050 17.234 -7.867 1.00 60.66 105 VAL A N 1
ATOM 781 C CA . VAL A 1 105 ? -51.718 18.520 -8.046 1.00 60.66 105 VAL A CA 1
ATOM 782 C C . VAL A 1 105 ? -53.051 18.194 -8.715 1.00 60.66 105 VAL A C 1
ATOM 784 O O . VAL A 1 105 ? -53.072 17.835 -9.890 1.00 60.66 105 VAL A O 1
ATOM 787 N N . GLU A 1 106 ? -54.146 18.237 -7.957 1.00 55.94 106 GLU A N 1
ATOM 788 C CA . GLU A 1 106 ? -55.493 18.217 -8.521 1.00 55.94 106 GLU A CA 1
ATOM 789 C C . GLU A 1 106 ? -55.653 19.497 -9.347 1.00 55.94 106 GLU A C 1
ATOM 791 O O . GLU A 1 106 ? -55.919 20.578 -8.826 1.00 55.94 106 GLU A O 1
ATOM 796 N N . THR A 1 107 ? -55.394 19.394 -10.649 1.00 50.19 107 THR A N 1
ATOM 797 C CA . THR A 1 107 ? -55.727 20.445 -11.607 1.00 50.19 107 THR A CA 1
ATOM 798 C C . THR A 1 107 ? -57.241 20.468 -11.766 1.00 50.19 107 THR A C 1
ATOM 800 O O . THR A 1 107 ? -57.822 19.506 -12.273 1.00 50.19 107 THR A O 1
ATOM 803 N N . SER A 1 108 ? -57.842 21.546 -11.260 1.00 56.56 108 SER A N 1
ATOM 804 C CA . SER A 1 108 ? -59.240 21.944 -11.457 1.00 56.56 108 SER A CA 1
ATOM 805 C C . SER A 1 108 ? -59.554 22.259 -12.917 1.00 56.56 108 SER A C 1
ATOM 807 O O . SER A 1 108 ? -58.612 22.648 -13.647 1.00 56.56 108 SER A O 1
#

=== Feature glossary ===
A reading guide for the features in this record.

Start from the sequence.

  · Sequence gives the chain of amino acids in standard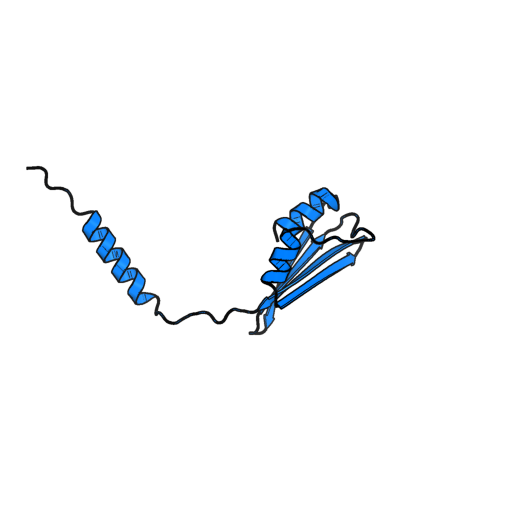 one-letter code (A=alanine, C=cysteine, …, Y=tyrosine), read N→C. It is the only feature that is directly encoded by the gene; all structural features are derived from the folded form of this sequence.

Fold it, and you get atomic coordinates and the backbone conformation that goes with them.

  · Structure coordinates are given as an mmCIF _atom_site loop: one row per atom with element, residue name, chain id, sequence number, and x/y/z position in Å. Only the four main-chain atoms per residue are included here; side chains are omitted to keep the record compact.

  · Backbone dihedral angles. Every residue except chain termini has a φ (preceding-C → N → Cα → C) and a ψ (N → Cα → C → next-N). They are reported in degrees following the IUPAC sign convention. Secondary structure is essentially a statement about which (φ, ψ) basin each residue occupies.

  · Eight-state secondary structure (DSSP): H is the canonical α-helix, G the tighter 3₁₀-helix, I the wider π-helix; E/B are β-structure, T and S are turns and bends, and '-' is everything else. DSSP derives these from the pattern of main-chain N–H···O=C hydrogen bonds, not from the sequence.

  · SS3 is a coarse helix/strand/coil call (letters a/b/c) made by the P-SEA algorithm from inter-Cα distances and dihedrals. It is less detailed than DSSP but needs only Cα positions.

Summarize the fold with a handful of shape descriptors and a per-residue structural alphabet.

  · Radius of gyration (Rg) is the root-mean-square distance of Cα atoms from their centroid — a single number for overall size and compactness. A globular domain of N residues has Rg ≈ 2.2·N^0.38 Å; an extended or disordered chain has a much larger Rg. The Cα contact count is the number of residue pairs whose Cα atoms are within 8 Å and are more than four positions apart in sequence — a standard proxy for tertiary packing density. The bounding box is the smallest axis-aligned box enclosing all Cα atoms.

  · 3Di is Foldseek's structural alphabet. Each residue is assigned one of twenty discrete states based on how its Cα sits relative to its spatial (not sequential) neighbors. Aligning 3Di strings finds structural homologs roughly as well as full 3D superposition, but orders of magnitude faster.

  · Solvent-accessible surface area (SASA) is the area in Å² traced out by the centre of a 1.4 Å probe sphere (a water molecule) rolled over the protein's van der Waals surface (Shrake–Rupley / Lee–Richards construction). Buried residues have near-zero SASA; fully exposed residues can exceed 200 Å². The total SASA scales roughly with the number of surface residues.

Ask how reliable the model is.

  · For AlphaFold models, the B-factor field carries pLDDT — the model's own estimate of local accuracy on a 0–100 scale. Regions with pLDDT<50 should be treated as essentially unmodeled; they often correspond to intrinsically disordered segments.

  · For experimental (PDB) structures, the B-factor (temperature factor) quantifies the positional spread of each atom in the crystal — a combination of thermal vibration and static disorder — in units of Å². High B-factors mark flexible loops or poorly resolved regions; low B-factors mark the rigid, well-ordered core.

  · Predicted Aligned Error (PAE) is an AlphaFold confidence matrix: entry (i, j) is the expected error in the position of residue j, in ångströms, when the prediction is superimposed on the true structure at residue i. Low PAE within a block of residues means that block is internally rigid and well-predicted; high PAE between two blocks means their relative placement is uncertain even if each block individually is confident.

Place it in context: what it resembles, what it is annotated as, and how it looks.

  · Structural nearest neighbors (via Foldseek easy-search vs the PDB). Reported per hit: target PDB id, E-value, and alignment TM-score. A TM-score above ~0.5 is the conventional threshold for 'same fold'.

  · Functional annotations link the protein to curated databases. InterPro entries identify conserved domains and families by matching the sequence against member-database signatures (Pfam, PROSITE, CDD, …). Gene Ontology (GO) terms describe molecular function, biological process, and cellular component in a controlled vocabulary. CATH places the structure in a hierarchical fold classification (Class/Architecture/Topology/Homologous-superfamily). The organism is the source species.

  · The contact map is a binary N×N matrix image: pixel (i, j) is dark where Cα_i and Cα_j are within 8 Å and |i−j|>4. Because the |i−j|>4 filter removes local helical contacts, off-diagonal stripes parallel to the main diagonal indicate parallel β-sheets; stripes perpendicular to it indicate antiparallel β-sheets. The Ramachandran plot scatters every residue's (φ, ψ) pair against the sterically allowed regions. The PAE heatmap renders the predicted-aligned-error matrix.

  · Six rendered views show the 3D structure from the faces of a cube — i.e. along ±x, ±y, ±z. Rendering representation is drawn randomly per protein from cartoon (secondary-structure ribbons), sticks (backbone bonds), or molecular surface; coloring is either N→C rainbow (blue at the N-terminus through red at the C-terminus) or one color per chain.